Protein AF-A0A814KBZ6-F1 (afdb_monomer_lite)

Foldseek 3Di:
DDPQVVQFFAFPVVVCVVLVVVVAAEAEAEPDPDPDDDPDPPPCDPPPPDDVRWYKYFYDYPVGNGGGRGIDTD

pLDDT: mean 75.52, std 13.98, range [46.62, 91.5]

Sequence (74 aa):
MSDLQQHIGRNVYDVKTELEQQGYNVHLVRTGNHATGFVPPQPLSPPDQDLPKKRIVLTYDANNQDQVTSAQER

Radius of gyration: 13.53 Å; chains: 1; bounding box: 32×36×28 Å

Structure (mmCIF, N/CA/C/O backbone):
data_AF-A0A814KBZ6-F1
#
_entry.id   AF-A0A814KBZ6-F1
#
loop_
_atom_site.group_PDB
_atom_site.id
_atom_site.type_symbol
_atom_site.label_atom_id
_atom_site.label_alt_id
_atom_site.label_comp_id
_atom_site.label_asym_id
_atom_site.label_entity_id
_atom_site.label_seq_id
_atom_site.pdbx_PDB_ins_code
_atom_site.Cartn_x
_atom_site.Cartn_y
_atom_site.Cartn_z
_atom_site.occupancy
_atom_site.B_iso_or_equiv
_atom_site.auth_seq_id
_atom_site.auth_comp_id
_atom_site.auth_asym_id
_atom_site.auth_atom_id
_atom_site.pdbx_PDB_model_num
ATOM 1 N N . MET A 1 1 ? -7.199 15.829 5.787 1.00 46.62 1 MET A N 1
ATOM 2 C CA . MET A 1 1 ? -5.792 15.373 5.780 1.00 46.62 1 MET A CA 1
ATOM 3 C C . MET A 1 1 ? -5.822 13.888 6.082 1.00 46.62 1 MET A C 1
ATOM 5 O O . MET A 1 1 ? -6.490 13.541 7.041 1.00 46.62 1 MET A O 1
ATOM 9 N N . SER A 1 2 ? -5.236 13.031 5.243 1.00 61.16 2 SER A N 1
ATOM 10 C CA . SER A 1 2 ? -5.364 11.571 5.390 1.00 61.16 2 SER A CA 1
ATOM 11 C C . SER A 1 2 ? -4.177 10.979 6.143 1.00 61.16 2 SER A C 1
ATOM 13 O O . SER A 1 2 ? -3.047 11.090 5.672 1.00 61.16 2 SER A O 1
ATOM 15 N N . ASP A 1 3 ? -4.454 10.280 7.244 1.00 71.38 3 ASP A N 1
ATOM 16 C CA . ASP A 1 3 ? -3.507 9.485 8.041 1.00 71.38 3 ASP A CA 1
ATOM 17 C C . ASP A 1 3 ? -2.676 8.516 7.196 1.00 71.38 3 ASP A C 1
ATOM 19 O O . ASP A 1 3 ? -1.511 8.272 7.474 1.00 71.38 3 ASP A O 1
ATOM 23 N N . LEU A 1 4 ? -3.217 8.049 6.074 1.00 79.50 4 LEU A N 1
ATOM 24 C CA . LEU A 1 4 ? -2.507 7.203 5.118 1.00 79.50 4 LEU A CA 1
ATOM 25 C C . LEU A 1 4 ? -1.194 7.793 4.598 1.00 79.50 4 LEU A C 1
ATOM 27 O O . LEU A 1 4 ? -0.242 7.057 4.337 1.00 79.50 4 LEU A O 1
ATOM 31 N N . GLN A 1 5 ? -1.108 9.118 4.496 1.00 80.88 5 GLN A N 1
ATOM 32 C CA . GLN A 1 5 ? 0.098 9.789 4.031 1.00 80.88 5 GLN A CA 1
ATOM 33 C C . GLN A 1 5 ? 1.277 9.620 5.004 1.00 80.88 5 GLN A C 1
ATOM 35 O O . GLN A 1 5 ? 2.424 9.653 4.566 1.00 80.88 5 GLN A O 1
ATOM 40 N N . GLN A 1 6 ? 1.017 9.359 6.292 1.00 83.88 6 GLN A N 1
ATOM 41 C CA . GLN A 1 6 ? 2.061 9.117 7.295 1.00 83.88 6 GLN A CA 1
ATOM 42 C C . GLN A 1 6 ? 2.744 7.748 7.139 1.00 83.88 6 GLN A C 1
ATOM 44 O O . GLN A 1 6 ? 3.803 7.513 7.715 1.00 83.88 6 GLN A O 1
ATOM 49 N N . HIS A 1 7 ? 2.146 6.838 6.364 1.00 85.88 7 HIS A N 1
ATOM 50 C CA . HIS A 1 7 ? 2.698 5.509 6.111 1.00 85.88 7 HIS A CA 1
ATOM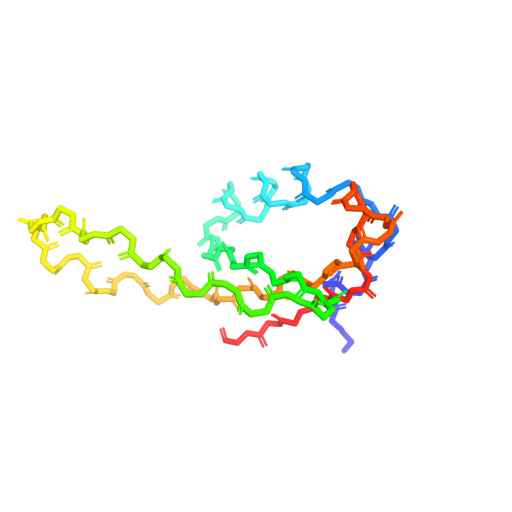 51 C C . HIS A 1 7 ? 3.640 5.476 4.894 1.00 85.88 7 HIS A C 1
ATOM 53 O O . HIS A 1 7 ? 4.266 4.449 4.639 1.00 85.88 7 HIS A O 1
ATOM 59 N N . ILE A 1 8 ? 3.770 6.579 4.146 1.00 88.44 8 ILE A N 1
ATOM 60 C CA . ILE A 1 8 ? 4.695 6.685 3.007 1.00 88.44 8 ILE A CA 1
ATOM 61 C C . ILE A 1 8 ? 6.147 6.626 3.513 1.00 88.44 8 ILE A C 1
ATOM 63 O O . ILE A 1 8 ? 6.502 7.288 4.483 1.00 88.44 8 ILE A O 1
ATOM 67 N N . GLY A 1 9 ? 6.986 5.818 2.863 1.00 85.62 9 GLY A N 1
ATOM 68 C CA . GLY A 1 9 ? 8.362 5.524 3.275 1.00 85.62 9 GLY A CA 1
ATOM 69 C C . GLY A 1 9 ? 8.479 4.446 4.360 1.00 85.62 9 GLY A C 1
ATOM 70 O O . GLY A 1 9 ? 9.588 4.026 4.686 1.00 85.62 9 GLY A O 1
ATOM 71 N N . ARG A 1 10 ? 7.358 3.959 4.917 1.00 89.19 10 ARG A N 1
ATOM 72 C CA . ARG A 1 10 ? 7.348 2.807 5.835 1.00 89.19 10 ARG A CA 1
ATOM 73 C C . ARG A 1 10 ? 7.239 1.49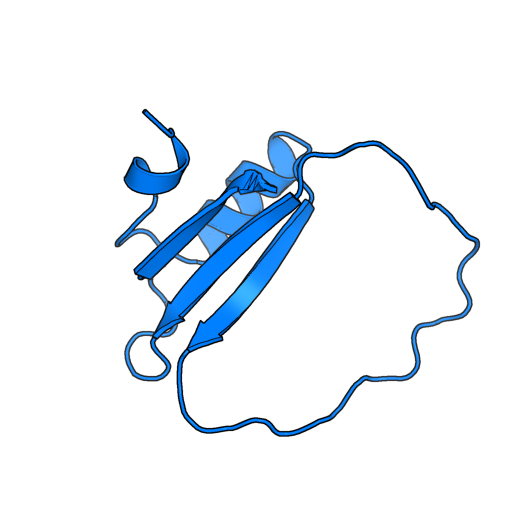2 5.077 1.00 89.19 10 ARG A C 1
ATOM 75 O O . ARG A 1 10 ? 6.877 1.460 3.900 1.00 89.19 10 ARG A O 1
ATOM 82 N N . ASN A 1 11 ? 7.541 0.402 5.782 1.00 91.50 11 ASN A N 1
ATOM 83 C CA . ASN A 1 11 ? 7.551 -0.920 5.186 1.00 91.50 11 ASN A CA 1
ATOM 84 C C . ASN A 1 11 ? 6.142 -1.355 4.739 1.00 91.50 11 ASN A C 1
ATOM 86 O O . ASN A 1 11 ? 5.204 -1.313 5.533 1.00 91.50 11 ASN A O 1
ATOM 90 N N . VAL A 1 12 ? 5.992 -1.805 3.491 1.00 88.31 12 VAL A N 1
ATOM 91 C CA . VAL A 1 12 ? 4.704 -2.215 2.903 1.00 88.31 12 VAL A CA 1
ATOM 92 C C . VAL A 1 12 ? 4.025 -3.322 3.711 1.00 88.31 12 VAL A C 1
ATOM 94 O O . VAL A 1 12 ? 2.812 -3.277 3.908 1.00 88.31 12 VAL A O 1
ATOM 97 N N . TYR A 1 13 ? 4.789 -4.298 4.206 1.00 88.25 13 TYR A N 1
ATOM 98 C CA . TYR A 1 13 ? 4.255 -5.427 4.972 1.00 88.25 13 TYR A CA 1
ATOM 99 C C . TYR A 1 13 ? 3.821 -5.021 6.379 1.00 88.25 13 TYR A C 1
ATOM 101 O O . TYR A 1 13 ? 2.793 -5.494 6.865 1.00 88.25 13 TYR A O 1
ATOM 109 N N . ASP A 1 14 ? 4.582 -4.129 7.008 1.00 90.81 14 ASP A N 1
ATOM 110 C CA . ASP A 1 14 ? 4.283 -3.589 8.334 1.00 90.81 14 ASP A CA 1
ATOM 111 C C . ASP A 1 14 ? 2.989 -2.769 8.284 1.00 90.81 14 ASP A C 1
ATOM 113 O O . ASP A 1 14 ? 2.015 -3.089 8.961 1.00 90.81 14 ASP A O 1
ATOM 117 N N . VAL A 1 15 ? 2.913 -1.817 7.348 1.00 88.81 15 VAL A N 1
ATOM 118 C CA . VAL A 1 15 ? 1.728 -0.976 7.128 1.00 88.81 15 VAL A CA 1
ATOM 119 C C . VAL A 1 15 ? 0.513 -1.814 6.733 1.00 88.81 15 VAL A C 1
ATOM 121 O O . VAL A 1 15 ? -0.585 -1.572 7.231 1.00 88.81 15 VAL A O 1
ATOM 124 N N . LYS A 1 16 ? 0.686 -2.822 5.866 1.00 88.06 16 LYS A N 1
ATOM 125 C CA . LYS A 1 16 ? -0.392 -3.754 5.514 1.00 88.06 16 LYS A CA 1
ATOM 126 C C . LYS A 1 16 ? -0.930 -4.459 6.752 1.00 88.06 16 LYS A C 1
ATOM 128 O O . LYS A 1 16 ? -2.139 -4.474 6.954 1.00 88.06 16 LYS A O 1
ATOM 133 N N . THR A 1 17 ? -0.039 -4.994 7.578 1.00 89.88 17 THR A N 1
ATOM 134 C CA . THR A 1 17 ? -0.414 -5.704 8.801 1.00 89.88 17 THR A CA 1
ATOM 135 C C . THR A 1 17 ? -1.129 -4.773 9.780 1.00 89.88 17 THR A C 1
ATOM 137 O O . THR A 1 17 ? -2.184 -5.136 10.294 1.00 89.88 17 THR A O 1
ATOM 140 N N . GLU A 1 18 ? -0.622 -3.555 9.997 1.00 89.31 18 GLU A N 1
ATOM 141 C CA . GLU A 1 18 ? -1.256 -2.553 10.865 1.00 89.31 18 GLU A CA 1
ATOM 142 C C . GLU A 1 18 ? -2.669 -2.183 10.389 1.00 89.31 18 GLU A C 1
ATOM 144 O O . GLU A 1 18 ? -3.605 -2.126 11.187 1.00 89.31 18 GLU A O 1
ATOM 149 N N . LEU A 1 19 ? -2.844 -1.938 9.090 1.00 87.12 19 LEU A N 1
ATOM 150 C CA . LEU A 1 19 ? -4.137 -1.566 8.517 1.00 87.12 19 LEU A CA 1
ATOM 151 C C . LEU A 1 19 ? -5.118 -2.748 8.516 1.00 87.12 19 LEU A C 1
ATOM 153 O O . LEU A 1 19 ? -6.286 -2.576 8.854 1.00 87.12 19 LEU A O 1
ATOM 157 N N . GLU A 1 20 ? -4.663 -3.964 8.214 1.00 87.94 20 GLU A N 1
ATOM 158 C CA . GLU A 1 20 ? -5.501 -5.165 8.325 1.00 87.94 20 GLU A CA 1
ATOM 159 C C . GLU A 1 20 ? -5.947 -5.425 9.772 1.00 87.94 20 GLU A C 1
ATOM 161 O O . GLU A 1 20 ? -7.108 -5.775 9.998 1.00 87.94 20 GLU A O 1
ATOM 166 N N . GLN A 1 21 ? -5.074 -5.190 10.760 1.00 86.31 21 GLN A N 1
ATOM 167 C CA . GLN A 1 21 ? -5.410 -5.290 12.189 1.00 86.31 21 GLN A CA 1
ATOM 168 C C . GLN A 1 21 ? -6.418 -4.230 12.638 1.00 86.31 21 GLN A C 1
ATOM 170 O O . GLN A 1 21 ? -7.293 -4.515 13.452 1.00 86.31 21 GLN A O 1
ATOM 175 N N . GLN A 1 22 ? -6.347 -3.028 12.066 1.00 81.38 22 GLN A N 1
ATOM 176 C CA . GLN A 1 22 ? -7.361 -1.987 12.249 1.00 81.38 22 GLN A CA 1
ATOM 177 C C . GLN A 1 22 ? -8.692 -2.321 11.548 1.00 81.38 22 GLN A C 1
ATOM 179 O O . GLN A 1 22 ? -9.661 -1.571 11.653 1.00 81.38 22 GLN A O 1
ATOM 184 N N . GLY A 1 23 ? -8.759 -3.454 10.844 1.00 82.00 23 GLY A N 1
ATOM 185 C CA . GLY A 1 23 ? -9.951 -3.913 10.153 1.00 82.00 23 GLY A CA 1
ATOM 186 C C . GLY A 1 23 ? -10.115 -3.316 8.761 1.00 82.00 23 GLY A C 1
ATOM 187 O O . GLY A 1 23 ? -11.210 -3.409 8.221 1.00 82.00 23 GLY A O 1
ATOM 188 N N . TYR A 1 24 ? -9.073 -2.737 8.162 1.00 85.56 24 TYR A N 1
ATOM 189 C CA . TYR A 1 24 ? -9.098 -2.297 6.768 1.00 85.56 24 TYR A CA 1
ATOM 190 C C . TYR A 1 24 ? -8.812 -3.453 5.811 1.00 85.56 24 TYR A C 1
ATOM 192 O O . TYR A 1 24 ? -8.155 -4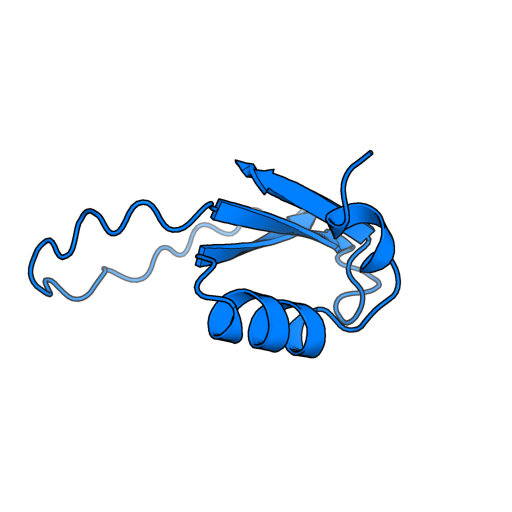.435 6.155 1.00 85.56 24 TYR A O 1
ATOM 200 N N . ASN A 1 25 ? -9.288 -3.323 4.574 1.00 83.94 25 ASN A N 1
ATOM 201 C CA . ASN A 1 25 ? -8.937 -4.254 3.509 1.00 83.94 25 ASN A CA 1
ATOM 202 C C . ASN A 1 25 ? -7.811 -3.651 2.662 1.00 83.94 25 ASN A C 1
ATOM 204 O O . ASN A 1 25 ? -8.026 -2.675 1.939 1.00 83.94 25 ASN A O 1
ATOM 208 N N . VAL A 1 26 ? -6.600 -4.194 2.789 1.00 86.50 26 VAL A N 1
ATOM 209 C CA . VAL A 1 26 ? -5.398 -3.609 2.188 1.00 86.50 26 VAL A CA 1
ATOM 210 C C . VAL A 1 26 ? -5.094 -4.252 0.842 1.00 86.50 26 VAL A C 1
ATOM 212 O O . VAL A 1 26 ? -4.830 -5.450 0.748 1.00 86.50 26 VAL A O 1
ATOM 215 N N . HIS A 1 27 ? -5.059 -3.433 -0.203 1.00 86.62 27 HIS A N 1
ATOM 216 C CA . HIS A 1 27 ? -4.671 -3.836 -1.545 1.00 86.62 27 HIS A CA 1
ATOM 217 C C . HIS A 1 27 ? -3.306 -3.249 -1.903 1.00 86.62 27 HIS A C 1
ATOM 219 O O . HIS A 1 27 ? -3.136 -2.030 -1.950 1.00 86.62 27 HIS A O 1
ATOM 225 N N . LEU A 1 28 ? -2.336 -4.124 -2.161 1.00 87.31 28 LEU A N 1
ATOM 226 C CA . LEU A 1 28 ? -0.991 -3.734 -2.565 1.0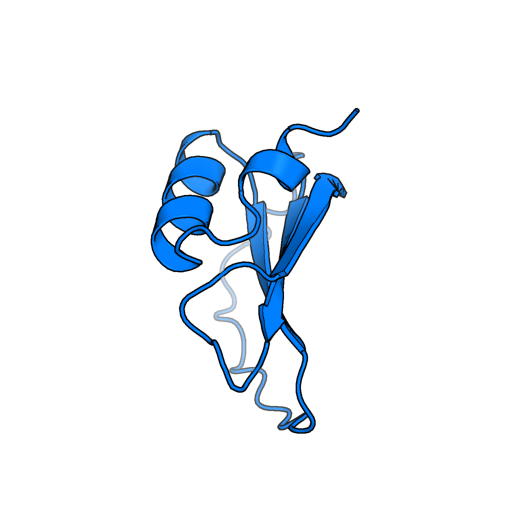0 87.31 28 LEU A CA 1
ATOM 227 C C . LEU A 1 28 ? -0.926 -3.561 -4.087 1.00 87.31 28 LEU A C 1
ATOM 229 O O . LEU A 1 28 ? -1.235 -4.486 -4.835 1.00 87.31 28 LEU A O 1
ATOM 233 N N . VAL A 1 29 ? -0.499 -2.386 -4.541 1.00 85.88 29 VAL A N 1
ATOM 234 C CA . VAL A 1 29 ? -0.357 -2.033 -5.955 1.00 85.88 29 VAL A CA 1
ATOM 235 C C . VAL A 1 29 ? 1.103 -1.735 -6.246 1.00 85.88 29 VAL A C 1
ATOM 237 O O . VAL A 1 29 ? 1.682 -0.775 -5.746 1.00 85.88 29 VAL A O 1
ATOM 240 N N . ARG A 1 30 ? 1.704 -2.546 -7.108 1.00 84.06 30 ARG A N 1
ATOM 241 C CA . ARG A 1 30 ? 3.053 -2.294 -7.602 1.00 84.06 30 ARG A CA 1
ATOM 242 C C . ARG A 1 30 ? 2.998 -1.274 -8.737 1.00 84.06 30 ARG A C 1
ATOM 244 O O . ARG A 1 30 ? 2.461 -1.575 -9.802 1.00 84.06 30 ARG A O 1
ATOM 251 N N . THR A 1 31 ? 3.589 -0.098 -8.550 1.00 73.44 31 THR A N 1
ATOM 252 C CA . THR A 1 31 ? 3.858 0.843 -9.644 1.00 73.44 31 THR A CA 1
ATOM 253 C C . THR A 1 31 ? 5.215 0.537 -10.251 1.00 73.44 31 THR A C 1
ATOM 255 O O . THR A 1 31 ? 6.264 0.785 -9.666 1.00 73.44 31 THR A O 1
ATOM 258 N N . GLY A 1 32 ? 5.185 -0.062 -11.432 1.00 64.94 32 GLY A N 1
ATOM 259 C CA . GLY A 1 32 ? 6.350 -0.393 -12.235 1.00 64.94 32 GLY A CA 1
ATOM 260 C C . GLY A 1 32 ? 5.918 -1.317 -13.357 1.00 64.94 32 GLY A C 1
ATOM 261 O O . GLY A 1 32 ? 4.989 -2.105 -13.194 1.00 64.94 32 GLY A O 1
ATOM 262 N N . ASN A 1 33 ? 6.538 -1.158 -14.519 1.00 56.56 33 ASN A N 1
ATOM 263 C CA . ASN A 1 33 ? 6.092 -1.725 -15.784 1.00 56.56 33 ASN A CA 1
ATOM 264 C C . ASN A 1 33 ? 6.203 -3.265 -15.812 1.00 56.56 33 ASN A C 1
ATOM 266 O O . ASN A 1 33 ? 7.129 -3.814 -16.395 1.00 56.56 33 ASN A O 1
ATOM 270 N N . HIS A 1 34 ? 5.286 -3.973 -15.152 1.00 47.94 34 HIS A N 1
ATOM 271 C CA . HIS A 1 34 ? 5.058 -5.400 -15.354 1.00 47.94 34 HIS A CA 1
ATOM 272 C C . HIS A 1 34 ? 3.621 -5.762 -14.966 1.00 47.94 34 HIS A C 1
ATOM 274 O O . HIS A 1 34 ? 3.346 -6.371 -13.932 1.00 47.94 34 HIS A O 1
ATOM 280 N N . ALA A 1 35 ? 2.679 -5.388 -15.832 1.00 52.72 35 ALA A N 1
ATOM 281 C CA . ALA A 1 35 ? 1.396 -6.065 -15.896 1.00 52.72 35 ALA A CA 1
ATOM 282 C C . ALA A 1 35 ? 1.658 -7.502 -16.372 1.00 52.72 35 ALA A C 1
ATOM 284 O O . ALA A 1 35 ? 1.728 -7.769 -17.566 1.00 52.72 35 ALA A O 1
ATOM 285 N N . THR A 1 36 ? 1.855 -8.432 -15.440 1.00 49.56 36 THR A N 1
ATOM 286 C CA . THR A 1 36 ? 1.794 -9.864 -15.758 1.00 49.56 36 THR A CA 1
ATOM 287 C C . THR A 1 36 ? 0.553 -10.396 -15.085 1.00 49.56 36 THR A C 1
ATOM 289 O O . THR A 1 36 ? 0.518 -10.626 -13.879 1.00 49.56 36 THR A O 1
ATOM 292 N N . GLY A 1 37 ? -0.504 -10.472 -15.892 1.00 56.31 37 GLY A N 1
ATOM 293 C CA . GLY A 1 37 ? -1.773 -11.063 -15.523 1.00 56.31 37 GLY A CA 1
ATOM 294 C C . GLY A 1 37 ? -1.556 -12.511 -15.122 1.00 56.31 37 GLY A C 1
ATOM 295 O O . GLY A 1 37 ? -1.419 -13.390 -15.965 1.00 56.31 37 GLY A O 1
ATOM 296 N N . PHE A 1 38 ? -1.537 -12.748 -13.821 1.00 49.84 38 PHE A N 1
ATOM 297 C CA . PHE A 1 38 ? -1.817 -14.054 -13.267 1.00 49.84 38 PHE A CA 1
ATOM 298 C C . PHE A 1 38 ? -2.790 -13.826 -12.120 1.00 49.84 38 PHE A C 1
ATOM 300 O O . PHE A 1 38 ? -2.400 -13.524 -10.996 1.00 49.84 38 PHE A O 1
ATOM 307 N N . VAL A 1 39 ? -4.082 -13.871 -12.446 1.00 59.56 39 VAL A N 1
ATOM 308 C CA . VAL A 1 39 ? -5.135 -13.987 -11.441 1.00 59.56 39 VAL A CA 1
ATOM 309 C C . VAL A 1 39 ? -5.231 -15.485 -11.161 1.00 59.56 39 VAL A C 1
ATOM 311 O O . VAL A 1 39 ? -5.757 -16.204 -12.014 1.00 59.56 39 VAL A O 1
ATOM 314 N N . PRO A 1 40 ? -4.672 -16.006 -10.052 1.00 56.94 40 PRO A N 1
ATOM 315 C CA . PRO A 1 40 ? -4.954 -17.381 -9.673 1.00 56.94 40 PRO A CA 1
ATOM 316 C C . PRO A 1 40 ? -6.479 -17.532 -9.557 1.00 56.94 40 PRO A C 1
ATOM 318 O O . PRO A 1 40 ? -7.135 -16.598 -9.081 1.00 56.94 40 PRO A O 1
ATOM 321 N N . PRO A 1 41 ? -7.064 -18.655 -10.013 1.00 53.97 41 PRO A N 1
ATOM 322 C CA . PRO A 1 41 ? -8.489 -18.890 -9.838 1.00 53.97 41 PRO A CA 1
ATOM 323 C C . PRO A 1 41 ? -8.785 -18.763 -8.346 1.00 53.97 41 PRO A C 1
ATOM 325 O O . PRO A 1 41 ? -8.209 -19.493 -7.536 1.00 53.97 41 PRO A O 1
ATOM 328 N N . GLN A 1 42 ? -9.606 -17.777 -7.974 1.00 60.62 42 GLN A N 1
ATOM 329 C CA . GLN A 1 42 ? -10.033 -17.641 -6.588 1.00 60.62 42 GLN A CA 1
ATOM 330 C C . GLN A 1 42 ? -10.647 -18.980 -6.169 1.00 60.62 42 GLN A C 1
ATOM 332 O O . GLN A 1 42 ? -11.460 -19.527 -6.925 1.00 60.62 42 GLN A O 1
ATOM 337 N N . PRO A 1 43 ? -10.271 -19.531 -5.002 1.00 56.75 43 PRO A N 1
ATOM 338 C CA . PRO A 1 43 ? -11.054 -20.609 -4.433 1.00 56.75 43 PRO A CA 1
ATOM 339 C C . PRO A 1 43 ? -12.494 -20.102 -4.333 1.00 56.75 43 PRO A C 1
ATOM 341 O O . PRO A 1 43 ? -12.726 -18.982 -3.878 1.00 56.75 43 PRO A O 1
ATOM 344 N N . LEU A 1 44 ? -13.440 -20.906 -4.819 1.00 57.91 44 LEU A N 1
ATOM 345 C CA . LEU A 1 44 ? -14.884 -20.684 -4.717 1.00 57.91 44 LEU A CA 1
ATOM 346 C C . LEU A 1 44 ? -15.324 -20.795 -3.242 1.00 57.91 44 LEU A C 1
ATOM 348 O O . LEU A 1 44 ? -16.085 -21.682 -2.866 1.00 57.91 44 LEU A O 1
ATOM 352 N N . SER A 1 45 ? -14.785 -19.924 -2.394 1.00 57.78 45 SER A N 1
ATOM 353 C CA . SER A 1 45 ? -15.188 -19.708 -1.009 1.00 57.78 45 SER A CA 1
ATOM 354 C C . SER A 1 45 ? -16.387 -18.750 -1.007 1.00 57.78 45 SER A C 1
ATOM 356 O O . SER A 1 45 ? -16.473 -17.906 -1.903 1.00 57.78 45 SER A O 1
ATOM 358 N N . PRO A 1 46 ? -17.346 -18.899 -0.073 1.00 55.31 46 PRO A N 1
ATOM 359 C CA . PRO A 1 46 ? -18.652 -18.246 -0.152 1.00 55.31 46 PRO A CA 1
ATOM 360 C C . PRO A 1 46 ? -18.521 -16.719 -0.243 1.00 55.31 46 PRO A C 1
ATOM 362 O O . PRO A 1 46 ? -17.497 -16.176 0.179 1.00 55.31 46 PRO A O 1
ATOM 365 N N . PRO A 1 47 ? -19.538 -16.022 -0.784 1.00 62.91 47 PRO A N 1
ATOM 366 C CA . PRO A 1 47 ? -19.544 -14.574 -0.908 1.00 62.91 47 PRO A CA 1
ATOM 367 C C . PRO A 1 47 ? -19.646 -13.945 0.483 1.00 62.91 47 PRO A C 1
ATOM 369 O O . PRO A 1 47 ? -20.695 -13.457 0.884 1.00 62.91 47 PRO A O 1
ATOM 372 N N . ASP A 1 48 ? -18.531 -13.899 1.203 1.00 55.62 48 ASP A N 1
ATOM 373 C CA . ASP A 1 48 ? -18.300 -12.933 2.273 1.00 55.62 48 ASP A CA 1
ATOM 374 C C . ASP A 1 48 ? -17.978 -11.583 1.597 1.00 55.62 48 ASP A C 1
ATOM 376 O O . ASP A 1 48 ? -16.902 -10.995 1.717 1.00 55.62 48 ASP A O 1
ATOM 380 N N . GLN A 1 49 ? -18.909 -11.155 0.735 1.00 58.75 49 GLN A N 1
ATOM 381 C CA . GLN A 1 49 ? -19.007 -9.790 0.264 1.00 58.75 49 GLN A CA 1
ATOM 382 C C . GLN A 1 49 ? -19.642 -9.003 1.399 1.00 58.75 49 GLN A C 1
ATOM 384 O O . GLN A 1 49 ? -20.786 -9.250 1.768 1.00 58.75 49 GLN A O 1
ATOM 389 N N . ASP A 1 50 ? -18.886 -8.020 1.862 1.00 62.09 50 ASP A N 1
ATOM 390 C CA . ASP A 1 50 ? -19.289 -7.000 2.816 1.00 62.09 50 ASP A CA 1
ATOM 391 C C . ASP A 1 50 ? -19.126 -7.382 4.294 1.00 62.09 50 ASP A C 1
ATOM 393 O O . ASP A 1 50 ? -20.055 -7.690 5.033 1.00 62.09 50 ASP A O 1
ATOM 397 N N . LEU A 1 51 ? -17.923 -7.126 4.791 1.00 56.72 51 LEU A N 1
ATOM 398 C CA . LEU A 1 51 ? -17.905 -6.008 5.721 1.00 56.72 51 LEU A CA 1
ATOM 399 C C . LEU A 1 51 ? -17.453 -4.777 4.928 1.00 56.72 51 LEU A C 1
ATOM 401 O O . LEU A 1 51 ? -16.505 -4.915 4.144 1.00 56.72 51 LEU A O 1
ATOM 405 N N . PRO A 1 52 ? -18.058 -3.593 5.133 1.00 58.97 52 PRO A N 1
ATOM 406 C CA . PRO A 1 52 ? -17.622 -2.327 4.552 1.00 58.97 52 PRO A CA 1
ATOM 407 C C . PRO A 1 52 ? -16.325 -1.892 5.246 1.00 58.97 52 PRO A C 1
ATOM 409 O O . PRO A 1 52 ? -16.230 -0.863 5.911 1.00 58.97 52 PRO A O 1
ATOM 412 N N . LYS A 1 53 ? -15.306 -2.742 5.155 1.00 64.25 53 LYS A N 1
ATOM 413 C CA . LYS A 1 53 ? -13.952 -2.457 5.576 1.00 64.25 53 LYS A CA 1
ATOM 414 C C . LYS A 1 53 ? -13.411 -1.524 4.517 1.00 64.25 53 LYS A C 1
ATOM 416 O O . LYS A 1 53 ? -13.172 -1.947 3.385 1.00 64.25 53 LYS A O 1
ATOM 421 N N . LYS A 1 54 ? -13.287 -0.253 4.893 1.00 74.75 54 LYS A N 1
ATOM 422 C CA . LYS A 1 54 ? -12.615 0.784 4.111 1.00 74.75 54 LYS A CA 1
ATOM 423 C C . LYS A 1 54 ? -11.392 0.176 3.421 1.00 74.75 54 LYS A C 1
ATOM 425 O O . LYS A 1 54 ? -10.584 -0.521 4.050 1.00 74.75 54 LYS A O 1
ATOM 430 N N . ARG A 1 55 ? -11.311 0.342 2.105 1.00 84.62 55 ARG A N 1
ATOM 431 C CA . ARG A 1 55 ? -10.256 -0.260 1.300 1.00 84.62 55 ARG A CA 1
ATOM 432 C C . ARG A 1 55 ? -9.078 0.689 1.305 1.00 84.62 55 ARG A C 1
ATOM 434 O O . ARG A 1 55 ? -9.215 1.839 0.916 1.00 84.62 55 ARG A O 1
ATOM 441 N N . ILE A 1 56 ? -7.903 0.201 1.665 1.00 87.75 56 ILE A N 1
ATOM 442 C CA . ILE A 1 56 ? -6.683 0.990 1.536 1.00 87.75 56 ILE A CA 1
ATOM 443 C C . ILE A 1 56 ? -5.867 0.446 0.382 1.00 87.75 56 ILE A C 1
ATOM 445 O O . ILE A 1 56 ? -5.523 -0.732 0.347 1.00 87.75 56 ILE A O 1
ATOM 449 N N . VAL A 1 57 ? -5.552 1.308 -0.573 1.00 88.38 57 VAL A N 1
ATOM 450 C CA . VAL A 1 57 ? -4.659 1.008 -1.682 1.00 88.38 57 VAL A CA 1
ATOM 451 C C . VAL A 1 57 ? -3.273 1.511 -1.313 1.00 88.38 57 VAL A C 1
ATOM 453 O O . VAL A 1 57 ? -3.041 2.719 -1.294 1.00 88.38 57 VAL A O 1
ATOM 456 N N . LEU A 1 58 ? -2.356 0.593 -1.015 1.00 89.94 58 LEU A N 1
ATOM 457 C CA . LEU A 1 58 ? -0.947 0.912 -0.807 1.00 89.94 58 LEU A CA 1
ATOM 458 C C . LEU A 1 58 ? -0.213 0.712 -2.122 1.00 89.94 58 LEU A C 1
ATOM 460 O O . LEU A 1 58 ? -0.140 -0.394 -2.648 1.00 89.94 58 LEU A O 1
ATOM 464 N N . THR A 1 59 ? 0.329 1.792 -2.651 1.00 88.88 59 THR A N 1
ATOM 465 C CA . THR A 1 59 ? 1.161 1.789 -3.844 1.00 88.88 59 THR A CA 1
ATOM 466 C C . THR A 1 59 ? 2.625 1.753 -3.438 1.00 88.88 59 THR A C 1
ATOM 468 O O . THR A 1 59 ? 3.013 2.453 -2.503 1.00 88.88 59 THR A O 1
ATOM 471 N N . TYR A 1 60 ? 3.434 0.955 -4.126 1.00 87.81 60 TYR A N 1
ATOM 472 C CA . TYR A 1 60 ? 4.875 0.873 -3.901 1.00 87.81 60 TYR A CA 1
ATOM 473 C C . TYR A 1 60 ? 5.633 0.796 -5.228 1.00 87.81 60 TYR A C 1
ATOM 475 O O . TYR A 1 60 ? 5.152 0.217 -6.207 1.00 87.81 60 TYR A O 1
ATOM 483 N N . ASP A 1 61 ? 6.820 1.398 -5.275 1.00 81.75 61 ASP A N 1
ATOM 484 C CA . ASP A 1 61 ? 7.655 1.410 -6.477 1.00 81.75 61 ASP A CA 1
ATOM 485 C C . ASP A 1 61 ? 8.325 0.047 -6.713 1.00 81.75 61 ASP A C 1
ATOM 487 O O . ASP A 1 61 ? 8.763 -0.627 -5.781 1.00 81.75 61 ASP A O 1
ATOM 491 N N . ALA A 1 62 ? 8.431 -0.378 -7.973 1.00 70.75 62 ALA A N 1
ATOM 492 C CA . ALA A 1 62 ? 9.035 -1.66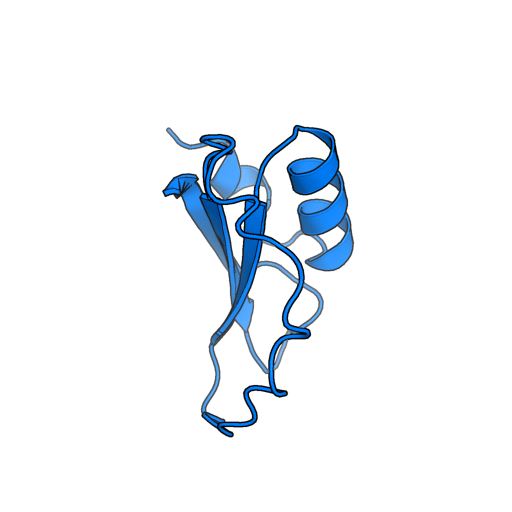3 -8.325 1.00 70.75 62 ALA A CA 1
ATOM 493 C C . ALA A 1 62 ? 10.538 -1.776 -8.012 1.00 70.75 62 ALA A C 1
ATOM 495 O O . ALA A 1 62 ? 11.027 -2.905 -7.899 1.00 70.75 62 ALA A O 1
ATOM 496 N N . ASN A 1 63 ? 11.245 -0.653 -7.879 1.00 78.44 63 ASN A N 1
ATOM 497 C CA . ASN A 1 63 ? 12.656 -0.582 -7.502 1.00 78.44 63 ASN A CA 1
ATOM 498 C C . ASN A 1 63 ? 12.850 -0.441 -5.985 1.00 78.44 63 ASN A C 1
ATOM 500 O O . ASN A 1 63 ? 13.968 -0.604 -5.511 1.00 78.44 63 ASN A O 1
ATOM 504 N N . ASN A 1 64 ? 11.781 -0.163 -5.231 1.00 78.25 64 ASN A N 1
ATOM 505 C CA . ASN A 1 64 ? 11.809 0.032 -3.781 1.00 78.25 64 ASN A CA 1
ATOM 506 C C . ASN A 1 64 ? 10.608 -0.684 -3.137 1.00 78.25 64 ASN A C 1
ATOM 508 O O . ASN A 1 64 ? 9.719 -0.063 -2.553 1.00 78.25 64 ASN A O 1
ATOM 512 N N . GLN A 1 65 ? 10.550 -2.007 -3.340 1.00 73.81 65 GLN A N 1
ATOM 513 C CA . GLN A 1 65 ? 9.356 -2.837 -3.101 1.00 73.81 65 GLN A CA 1
ATOM 514 C C . GLN A 1 65 ? 8.968 -2.972 -1.632 1.00 73.81 65 GLN A C 1
ATOM 516 O O . GLN A 1 65 ? 7.843 -3.335 -1.299 1.00 73.81 65 GLN A O 1
ATOM 521 N N . ASP A 1 66 ? 9.920 -2.701 -0.761 1.00 86.00 66 ASP A N 1
ATOM 522 C CA . ASP A 1 66 ? 9.765 -2.723 0.676 1.00 86.00 66 ASP A CA 1
ATOM 523 C C . ASP A 1 66 ? 9.090 -1.465 1.218 1.00 86.00 66 ASP A C 1
ATOM 525 O O . ASP A 1 66 ? 8.566 -1.558 2.319 1.00 86.00 66 ASP A O 1
ATOM 529 N N . GLN A 1 67 ? 9.006 -0.341 0.490 1.00 87.69 67 GLN A N 1
ATOM 530 C CA . GLN A 1 67 ? 8.421 0.903 1.013 1.00 87.69 67 GLN A CA 1
ATOM 531 C C . GLN A 1 67 ? 7.152 1.355 0.288 1.00 87.69 67 GLN A C 1
ATOM 533 O O . GLN A 1 67 ? 7.071 1.376 -0.940 1.00 87.69 67 GLN A O 1
ATOM 538 N N . VAL A 1 68 ? 6.166 1.801 1.066 1.00 87.94 68 VAL A N 1
ATOM 539 C CA . VAL A 1 68 ? 4.954 2.438 0.542 1.00 87.94 68 VAL A CA 1
ATOM 540 C C . VAL A 1 68 ? 5.336 3.780 -0.076 1.00 87.94 68 VAL A C 1
ATOM 542 O O . VAL A 1 68 ? 5.895 4.640 0.595 1.00 87.94 68 VAL A O 1
ATOM 545 N N . THR A 1 69 ? 5.013 3.996 -1.343 1.00 87.75 69 THR A N 1
ATOM 546 C CA . THR A 1 69 ? 5.242 5.275 -2.032 1.00 87.75 69 THR A CA 1
ATOM 547 C C . THR A 1 69 ? 3.985 6.135 -2.087 1.00 87.75 69 THR A C 1
ATOM 549 O O . THR A 1 69 ? 4.071 7.358 -2.173 1.00 87.75 69 THR A O 1
ATOM 552 N N . SER A 1 70 ? 2.805 5.523 -1.988 1.00 88.00 70 SER A N 1
ATOM 553 C CA . SER A 1 70 ? 1.535 6.230 -1.841 1.00 88.00 70 SER A CA 1
ATOM 554 C C . SER A 1 70 ? 0.515 5.348 -1.134 1.00 88.00 70 SER A C 1
ATOM 556 O O . SER A 1 70 ? 0.558 4.130 -1.256 1.00 88.00 70 SER A O 1
ATOM 558 N N . ALA A 1 71 ? -0.426 5.944 -0.416 1.00 85.62 71 ALA A N 1
ATOM 559 C CA . ALA A 1 71 ? -1.500 5.222 0.249 1.00 85.62 71 ALA A CA 1
ATOM 560 C C . ALA A 1 71 ? -2.810 5.996 0.080 1.00 85.62 71 ALA A C 1
ATOM 562 O O . ALA A 1 71 ? -2.849 7.204 0.314 1.00 85.62 71 ALA A O 1
ATOM 563 N N . GLN A 1 72 ? -3.873 5.319 -0.358 1.00 85.25 72 GLN A N 1
ATOM 564 C CA . GLN A 1 72 ? -5.172 5.935 -0.642 1.00 85.25 72 GLN A CA 1
ATOM 565 C C . GLN A 1 72 ? -6.309 5.133 -0.015 1.00 85.25 72 GLN A C 1
ATOM 567 O O . GLN A 1 72 ? -6.394 3.924 -0.210 1.00 85.25 72 GLN A O 1
ATOM 572 N N . GLU A 1 73 ? -7.194 5.813 0.709 1.00 84.69 73 GLU A N 1
ATOM 573 C CA . GLU A 1 73 ? -8.423 5.228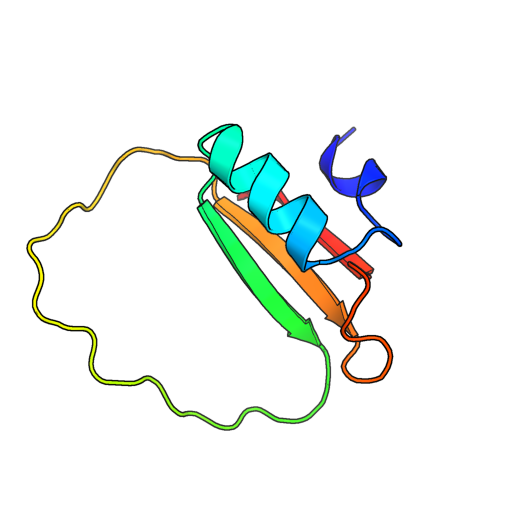 1.252 1.00 84.69 73 GLU A CA 1
ATOM 574 C C . GLU A 1 73 ? -9.512 5.284 0.184 1.00 84.69 73 GLU A C 1
ATOM 576 O O . GLU A 1 73 ? -9.641 6.286 -0.524 1.00 84.69 73 GLU A O 1
ATOM 581 N N . ARG A 1 74 ? -10.275 4.199 0.062 1.00 69.19 74 ARG A N 1
ATOM 582 C CA . ARG A 1 74 ? -11.410 4.025 -0.839 1.00 69.19 74 ARG A CA 1
ATOM 583 C C . ARG A 1 74 ? -12.598 3.392 -0.136 1.00 69.19 74 ARG A C 1
ATOM 585 O O . ARG A 1 74 ? -12.393 2.533 0.753 1.00 69.19 74 ARG A O 1
#

Secondary structure (DSSP, 8-state):
--GGGGGTTSBHHHHHHHHHHTT-EEEEEEESS------PPPP-----------EEEEEEETTSTTBEEEEEE-

Organism: NCBI:txid1234261